Protein AF-A0A849E1U6-F1 (afdb_monomer_lite)

Sequence (96 aa):
MNKKQLKGRGIYLLPNLFTTFGIFCGFYGMVASISGNFADAAFALFIAMLMDAFDGRVARMTGTESAFGAEYDSLADIVSFGVAPALIVYNWAELQ

Secondary structure (DSSP, 8-state):
--------TTTTHHHHHHHHHHHHHHHHHHHHHHTT-HHHHHHHHHHHHHHHHHHHHHHHHHT---HHHHHHHHHHHHIIIIIHHHHHHHHHHHT-

Foldseek 3Di:
DDPPDPPDPPPLVVLVVQLVVLVVLLVVLLVCLLVVNLVSSVVSLVVSVVSLVVSVVVCVVVVSDDPVSVVSSVVSCCSSVPVSVVSSVVSVVVVD

pLDDT: mean 70.95, std 13.09, range [37.56, 85.56]

Radius of gyration: 17.12 Å; chains: 1; bounding box: 43×18×60 Å

Structure (mmCIF, N/CA/C/O backbone):
data_AF-A0A849E1U6-F1
#
_entry.id   AF-A0A849E1U6-F1
#
loop_
_atom_site.group_PDB
_atom_site.id
_atom_site.type_symbol
_atom_site.label_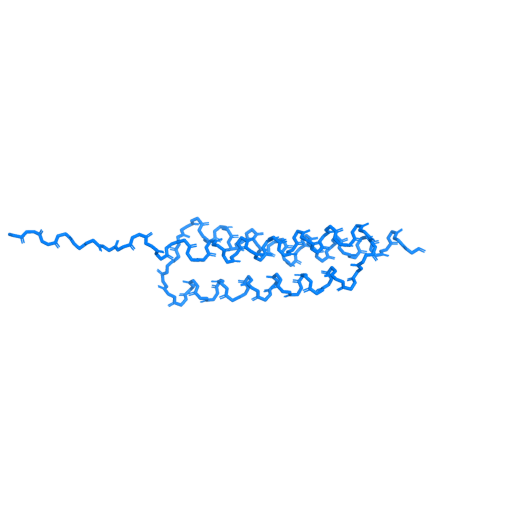atom_id
_atom_site.label_alt_id
_atom_site.label_comp_id
_atom_site.label_asym_id
_atom_site.label_entity_id
_atom_site.label_seq_id
_atom_site.pdbx_PDB_ins_code
_atom_site.Cartn_x
_atom_site.Cartn_y
_atom_site.Cartn_z
_atom_site.occupancy
_atom_site.B_iso_or_equiv
_atom_site.auth_seq_id
_atom_site.auth_comp_id
_atom_site.auth_asym_id
_atom_site.auth_atom_id
_atom_site.pdbx_PDB_model_num
ATOM 1 N N . MET A 1 1 ? -29.304 -2.501 41.800 1.00 39.59 1 MET A N 1
ATOM 2 C CA . MET A 1 1 ? -28.576 -3.626 41.169 1.00 39.59 1 MET A CA 1
ATOM 3 C C . MET A 1 1 ? -28.064 -3.159 39.805 1.00 39.59 1 MET A C 1
ATOM 5 O O . MET A 1 1 ? -28.869 -2.900 38.923 1.00 39.59 1 MET A O 1
ATOM 9 N N . ASN A 1 2 ? -26.757 -2.902 39.682 1.00 37.56 2 ASN A N 1
ATOM 10 C CA . ASN A 1 2 ? -26.140 -2.117 38.603 1.00 37.56 2 ASN A CA 1
ATOM 11 C C . ASN A 1 2 ? -25.564 -3.049 37.517 1.00 37.56 2 ASN A C 1
ATOM 13 O O . ASN A 1 2 ? -24.488 -3.614 37.699 1.00 37.56 2 ASN A O 1
ATOM 17 N N . LYS A 1 3 ? -26.283 -3.251 36.405 1.00 39.56 3 LYS A N 1
ATOM 18 C CA . LYS A 1 3 ? -25.774 -4.009 35.249 1.00 39.56 3 LYS A CA 1
ATOM 19 C C . LYS A 1 3 ? -24.970 -3.066 34.349 1.00 39.56 3 LYS A C 1
ATOM 21 O O . LYS A 1 3 ? -25.467 -2.609 33.323 1.00 39.56 3 LYS A O 1
ATOM 26 N N . LYS A 1 4 ? -23.727 -2.763 34.743 1.00 42.41 4 LYS A N 1
ATOM 27 C CA . LYS A 1 4 ? -22.737 -2.153 33.842 1.00 42.41 4 LYS A CA 1
ATOM 28 C C . LYS A 1 4 ? -22.507 -3.122 32.687 1.00 42.41 4 LYS A C 1
ATOM 30 O O . LYS A 1 4 ? -21.911 -4.180 32.861 1.00 42.41 4 LYS A O 1
ATOM 35 N N . GLN A 1 5 ? -23.051 -2.772 31.529 1.00 46.56 5 GLN A N 1
ATOM 36 C CA . GLN A 1 5 ? -22.882 -3.528 30.303 1.00 46.56 5 GLN A CA 1
ATOM 37 C C . GLN A 1 5 ? -21.401 -3.540 29.924 1.00 46.56 5 GLN A C 1
ATOM 39 O O . GLN A 1 5 ? -20.818 -2.513 29.581 1.00 46.56 5 GLN A O 1
ATOM 44 N N . LEU A 1 6 ? -20.794 -4.720 30.012 1.00 53.34 6 LEU A N 1
ATOM 45 C CA . LEU A 1 6 ? -19.492 -5.035 29.440 1.00 53.34 6 LEU A CA 1
ATOM 46 C C . LEU A 1 6 ? -19.641 -5.030 27.913 1.00 53.34 6 LEU A C 1
ATOM 48 O O . LEU A 1 6 ? -19.805 -6.074 27.287 1.00 53.34 6 LEU A O 1
ATOM 52 N N . LYS A 1 7 ? -19.657 -3.841 27.305 1.00 46.00 7 LYS A N 1
ATOM 53 C CA . LYS A 1 7 ? -19.612 -3.700 25.848 1.00 46.00 7 LYS A CA 1
ATOM 54 C C . LYS A 1 7 ? -18.178 -4.026 25.422 1.00 46.00 7 LYS A C 1
ATOM 56 O O . LYS A 1 7 ? -17.250 -3.276 25.720 1.00 46.00 7 LYS A O 1
ATOM 61 N N . GLY A 1 8 ? -17.993 -5.213 24.847 1.00 45.03 8 GLY A N 1
ATOM 62 C CA . GLY A 1 8 ? -16.690 -5.771 24.501 1.00 45.03 8 GLY A CA 1
ATOM 63 C C . GLY A 1 8 ? -15.856 -4.811 23.655 1.00 45.03 8 GLY A C 1
ATOM 64 O O . GLY A 1 8 ? -16.254 -4.417 22.564 1.00 45.03 8 GLY A O 1
ATOM 65 N N . ARG A 1 9 ? -14.659 -4.482 24.147 1.00 47.59 9 ARG A N 1
ATOM 66 C CA . ARG A 1 9 ? -13.608 -3.706 23.463 1.00 47.59 9 ARG A CA 1
ATOM 67 C C . ARG A 1 9 ? -12.967 -4.461 22.276 1.00 47.59 9 ARG A C 1
ATOM 69 O O . ARG A 1 9 ? -11.839 -4.166 21.912 1.00 47.59 9 ARG A O 1
ATOM 76 N N . GLY A 1 10 ? -13.650 -5.453 21.700 1.00 46.34 10 GLY A N 1
ATOM 77 C CA . GLY A 1 10 ? -13.099 -6.358 20.682 1.00 46.34 10 GLY A CA 1
ATOM 78 C C . GLY A 1 10 ? -13.285 -5.903 19.233 1.00 46.34 10 GLY A C 1
ATOM 79 O O . GLY A 1 10 ? -12.601 -6.408 18.356 1.00 46.34 10 GLY A O 1
ATOM 80 N N . ILE A 1 11 ? -14.176 -4.943 18.964 1.00 51.16 11 ILE A N 1
ATOM 81 C CA . ILE A 1 11 ? -14.537 -4.561 17.584 1.00 51.16 11 ILE A CA 1
ATOM 82 C C . ILE A 1 11 ? -13.609 -3.461 17.023 1.00 51.16 11 ILE A C 1
ATOM 84 O O . ILE A 1 11 ? -13.517 -3.277 15.819 1.00 51.16 11 ILE A O 1
ATOM 88 N N . TYR A 1 12 ? -12.833 -2.785 17.877 1.00 51.25 12 TYR A N 1
ATOM 89 C CA . TYR A 1 12 ? -11.895 -1.726 17.467 1.00 51.25 12 TYR A CA 1
ATOM 90 C C . TYR A 1 12 ? -10.574 -2.237 16.868 1.00 51.25 12 TYR A C 1
ATOM 92 O O . TYR A 1 12 ? -9.834 -1.461 16.274 1.00 51.25 12 TYR A O 1
ATOM 100 N N . LEU A 1 13 ? -10.261 -3.525 17.030 1.00 54.22 13 LEU A N 1
ATOM 101 C CA . LEU A 1 13 ? -9.059 -4.144 16.460 1.00 54.22 13 LEU A CA 1
ATOM 102 C C . LEU A 1 13 ? -9.259 -4.592 15.012 1.00 54.22 13 LEU A C 1
ATOM 104 O O . LEU A 1 13 ? -8.276 -4.713 14.290 1.00 54.22 13 LEU A O 1
ATOM 108 N N . LEU A 1 14 ? -10.510 -4.829 14.599 1.00 56.56 14 LEU A N 1
ATOM 109 C CA . LEU A 1 14 ? -10.811 -5.368 13.277 1.00 56.56 14 LEU A CA 1
ATOM 110 C C . LEU A 1 14 ? -10.398 -4.413 12.153 1.00 56.56 14 LEU A C 1
ATOM 112 O O . LEU A 1 14 ? -9.612 -4.862 11.334 1.00 56.56 14 LEU A O 1
ATOM 116 N N . PRO A 1 15 ? -10.813 -3.128 12.132 1.00 55.72 15 PRO A N 1
ATOM 117 C CA . PRO A 1 15 ? -10.434 -2.212 11.050 1.00 55.72 15 PRO A CA 1
ATOM 118 C C . PRO A 1 15 ? -8.920 -2.002 10.989 1.00 55.72 15 PRO A C 1
ATOM 120 O O . PRO A 1 15 ? -8.303 -2.067 9.935 1.00 55.72 15 PRO A O 1
ATOM 123 N N . ASN A 1 16 ? -8.293 -1.857 12.159 1.00 61.97 16 ASN A N 1
ATOM 124 C CA . ASN A 1 16 ? -6.866 -1.586 12.258 1.00 61.97 16 ASN A CA 1
ATOM 125 C C . ASN A 1 16 ? -6.015 -2.727 11.684 1.00 61.97 16 ASN A C 1
ATOM 127 O O . ASN A 1 16 ? -4.992 -2.467 11.066 1.00 61.97 16 ASN A O 1
ATOM 131 N N . LEU A 1 17 ? -6.423 -3.989 11.858 1.00 68.12 17 LEU A N 1
ATOM 132 C CA . LEU A 1 17 ? -5.677 -5.147 11.343 1.00 68.12 17 LEU A CA 1
ATOM 133 C C . LEU A 1 17 ? -5.624 -5.184 9.810 1.00 68.12 17 LEU A C 1
ATOM 135 O O . LEU A 1 17 ? -4.704 -5.723 9.203 1.00 68.12 17 LEU A O 1
ATOM 139 N N . PHE A 1 18 ? -6.656 -4.623 9.217 1.00 69.38 18 PHE A N 1
ATOM 140 C CA . PHE A 1 18 ? -7.129 -4.865 7.873 1.00 69.38 18 PHE A CA 1
ATOM 141 C C . PHE A 1 18 ? -6.568 -3.745 6.978 1.00 69.38 18 PHE A C 1
ATOM 143 O O . PHE A 1 18 ? -5.809 -4.029 6.047 1.00 69.38 18 PHE A O 1
ATOM 150 N N . THR A 1 19 ? -6.652 -2.495 7.455 1.00 69.88 19 THR A N 1
ATOM 151 C CA . THR A 1 19 ? -5.839 -1.369 6.970 1.00 69.88 19 THR A CA 1
ATOM 152 C C . THR A 1 19 ? -4.333 -1.627 7.133 1.00 69.88 19 THR A C 1
ATOM 154 O O . THR A 1 19 ? -3.558 -1.367 6.216 1.00 69.88 19 THR A O 1
ATOM 157 N N . THR A 1 20 ? -3.882 -2.207 8.258 1.00 71.94 20 THR A N 1
ATOM 158 C CA . THR A 1 20 ? -2.453 -2.563 8.427 1.00 71.94 20 THR A CA 1
ATOM 159 C C . THR A 1 20 ? -2.004 -3.567 7.363 1.00 71.94 20 THR A C 1
ATOM 161 O O . THR A 1 20 ? -0.896 -3.460 6.838 1.00 71.94 20 THR A O 1
ATOM 164 N N . PHE A 1 21 ? -2.857 -4.535 7.017 1.00 79.44 21 PHE A N 1
ATOM 165 C CA . PHE A 1 21 ? -2.562 -5.504 5.966 1.00 79.44 21 PHE A CA 1
ATOM 166 C C . PHE A 1 21 ? -2.542 -4.846 4.578 1.00 79.44 21 PHE A C 1
ATOM 168 O O . PHE A 1 21 ? -1.638 -5.130 3.794 1.00 79.44 21 PHE A O 1
ATOM 175 N N . GLY A 1 22 ? -3.455 -3.907 4.304 1.00 75.25 22 GLY A N 1
ATOM 176 C CA . GLY A 1 22 ? -3.441 -3.087 3.086 1.00 75.25 22 GLY A CA 1
ATOM 177 C C . GLY A 1 22 ? -2.136 -2.298 2.928 1.00 75.25 22 GLY A C 1
ATOM 178 O O . GLY A 1 22 ? -1.462 -2.407 1.903 1.00 75.25 22 GLY A O 1
ATOM 179 N N . ILE A 1 23 ? -1.698 -1.605 3.982 1.00 74.38 23 ILE A N 1
ATOM 180 C CA . ILE A 1 23 ? -0.413 -0.886 4.001 1.00 74.38 23 ILE A CA 1
ATOM 181 C C . ILE A 1 23 ? 0.764 -1.852 3.802 1.00 74.38 23 ILE A C 1
ATOM 183 O O . ILE A 1 23 ? 1.704 -1.537 3.070 1.00 74.38 23 ILE A O 1
ATOM 187 N N . PHE A 1 24 ? 0.722 -3.044 4.406 1.00 84.12 24 PHE A N 1
ATOM 188 C CA . PHE A 1 24 ? 1.765 -4.057 4.232 1.00 84.12 24 PHE A CA 1
ATOM 189 C C . PHE A 1 24 ? 1.844 -4.563 2.784 1.00 84.12 24 PHE A C 1
ATOM 191 O O . PHE A 1 24 ? 2.941 -4.703 2.240 1.00 84.12 24 PHE A O 1
ATOM 198 N N . CYS A 1 25 ? 0.700 -4.769 2.126 1.00 80.38 25 CYS A N 1
ATOM 199 C CA . CYS A 1 25 ? 0.635 -5.085 0.699 1.00 80.38 25 CYS A CA 1
ATOM 200 C C . CYS A 1 25 ? 1.195 -3.946 -0.166 1.00 80.38 25 CYS A C 1
ATOM 202 O O . CYS A 1 25 ? 1.981 -4.208 -1.077 1.00 80.38 25 CYS A O 1
ATOM 204 N N . GLY A 1 26 ? 0.869 -2.688 0.146 1.00 80.38 26 GLY A N 1
ATOM 205 C CA . GLY A 1 26 ? 1.423 -1.523 -0.551 1.00 80.38 26 GLY A CA 1
ATOM 206 C C . GLY A 1 26 ? 2.943 -1.420 -0.393 1.00 80.38 26 GLY A C 1
ATOM 207 O O . GLY A 1 26 ? 3.663 -1.191 -1.366 1.00 80.38 26 GLY A O 1
ATOM 208 N N . PHE A 1 27 ? 3.452 -1.677 0.814 1.00 83.62 27 PHE A N 1
ATOM 209 C CA . PHE A 1 27 ? 4.887 -1.728 1.091 1.00 83.62 27 PHE A CA 1
ATOM 210 C C . PHE A 1 27 ? 5.588 -2.861 0.339 1.00 83.62 27 PHE A C 1
ATOM 212 O O . PHE A 1 27 ? 6.636 -2.642 -0.269 1.00 83.62 27 PHE A O 1
ATOM 219 N N . TYR A 1 28 ? 4.991 -4.053 0.313 1.00 85.56 28 TYR A N 1
ATOM 220 C CA . TYR A 1 28 ? 5.501 -5.163 -0.487 1.00 85.56 28 TYR A CA 1
ATOM 221 C C . TYR A 1 28 ? 5.558 -4.804 -1.977 1.00 85.56 28 TYR A C 1
ATOM 223 O O . TYR A 1 28 ? 6.570 -5.063 -2.624 1.00 85.56 28 TYR A O 1
ATOM 231 N N . GLY A 1 29 ? 4.525 -4.140 -2.505 1.00 82.62 29 GLY A N 1
ATOM 232 C CA . GLY A 1 29 ? 4.513 -3.667 -3.888 1.00 82.62 29 GLY A CA 1
ATOM 233 C C . GLY A 1 29 ? 5.642 -2.676 -4.188 1.00 82.62 29 GLY A C 1
ATOM 234 O O . GLY A 1 29 ? 6.314 -2.795 -5.212 1.00 82.62 29 GLY A O 1
ATOM 235 N N . MET A 1 30 ? 5.930 -1.758 -3.261 1.00 82.00 30 MET A N 1
ATOM 236 C CA . MET A 1 30 ? 7.077 -0.851 -3.376 1.00 82.00 30 MET A CA 1
ATOM 237 C C . MET A 1 30 ? 8.408 -1.617 -3.439 1.00 82.00 30 MET A C 1
ATOM 239 O O . MET A 1 30 ? 9.207 -1.369 -4.344 1.00 82.00 30 MET A O 1
ATOM 243 N N . VAL A 1 31 ? 8.621 -2.592 -2.548 1.00 84.94 31 VAL A N 1
ATOM 244 C CA . VAL A 1 31 ? 9.833 -3.439 -2.530 1.00 8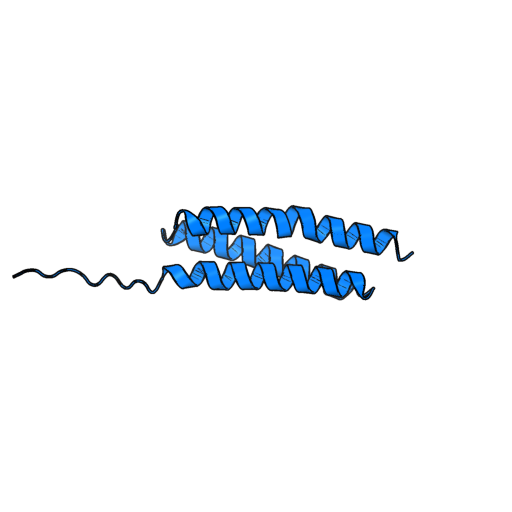4.94 31 VAL A CA 1
ATOM 245 C C . VAL A 1 31 ? 9.961 -4.289 -3.803 1.00 84.94 31 VAL A C 1
ATOM 247 O O . VAL A 1 31 ? 11.055 -4.412 -4.361 1.00 84.94 31 VAL A O 1
ATOM 250 N N . ALA A 1 32 ? 8.853 -4.841 -4.302 1.00 83.88 32 ALA A N 1
ATOM 251 C CA . ALA A 1 32 ? 8.820 -5.590 -5.557 1.00 83.88 32 ALA A CA 1
ATOM 252 C C . ALA A 1 32 ? 9.183 -4.702 -6.761 1.00 83.88 32 ALA A C 1
ATOM 254 O O . ALA A 1 32 ? 9.934 -5.142 -7.633 1.00 83.88 32 ALA A O 1
ATOM 255 N N . SER A 1 33 ? 8.740 -3.436 -6.768 1.00 82.25 33 SER A N 1
ATOM 256 C CA . SER A 1 33 ? 9.087 -2.478 -7.829 1.00 82.25 33 SER A CA 1
ATOM 257 C C . SER A 1 33 ? 10.582 -2.148 -7.854 1.00 82.25 33 SER A C 1
ATOM 259 O O . SER A 1 33 ? 11.174 -2.106 -8.927 1.00 82.25 33 SER A O 1
ATOM 261 N N . ILE A 1 34 ? 11.216 -2.024 -6.680 1.00 82.19 34 ILE A N 1
ATOM 262 C CA . ILE A 1 34 ? 12.670 -1.812 -6.554 1.00 82.19 34 ILE A CA 1
ATOM 263 C C . ILE A 1 34 ? 13.444 -3.030 -7.077 1.00 82.19 34 ILE A C 1
ATOM 265 O O . ILE A 1 34 ? 14.534 -2.899 -7.625 1.00 82.19 34 ILE A O 1
ATOM 269 N N . SER A 1 35 ? 12.867 -4.227 -6.951 1.00 82.25 35 SER A N 1
ATOM 270 C CA . SER A 1 35 ? 13.456 -5.468 -7.468 1.00 82.25 35 SER A CA 1
ATOM 271 C C . SER A 1 35 ? 13.270 -5.638 -8.987 1.00 82.25 35 SER A C 1
ATOM 273 O O . SER A 1 35 ? 13.650 -6.673 -9.532 1.00 82.25 35 SER A O 1
ATOM 275 N N . GLY A 1 36 ? 12.657 -4.662 -9.670 1.00 78.62 36 GLY A N 1
ATOM 276 C CA . GLY A 1 36 ? 12.343 -4.707 -11.102 1.00 78.62 36 GLY A CA 1
ATOM 277 C C . GLY A 1 36 ? 11.125 -5.567 -11.457 1.00 78.62 36 GLY A C 1
ATOM 278 O O . GLY A 1 36 ? 10.813 -5.738 -12.635 1.00 78.62 36 GLY A O 1
ATOM 279 N N . ASN A 1 37 ? 10.410 -6.106 -10.463 1.00 83.94 37 ASN A N 1
ATOM 280 C CA . ASN A 1 37 ? 9.216 -6.916 -10.681 1.00 83.94 37 ASN A CA 1
ATOM 281 C C . ASN A 1 37 ? 7.951 -6.050 -10.599 1.00 83.94 37 ASN A C 1
ATOM 283 O O . ASN A 1 37 ? 7.224 -6.021 -9.604 1.00 83.94 37 ASN A O 1
ATOM 287 N N . PHE A 1 38 ? 7.704 -5.315 -11.682 1.00 81.00 38 PHE A N 1
ATOM 288 C CA . PHE A 1 38 ? 6.589 -4.372 -11.779 1.00 81.00 38 PHE A CA 1
ATOM 289 C C . PHE A 1 38 ? 5.210 -5.044 -11.834 1.00 81.00 38 PHE A C 1
ATOM 291 O O . PHE A 1 38 ? 4.224 -4.437 -11.422 1.00 81.00 38 PHE A O 1
ATOM 298 N N . ALA A 1 39 ? 5.127 -6.290 -12.314 1.00 82.88 39 ALA A N 1
ATOM 299 C CA . ALA A 1 39 ? 3.870 -7.036 -12.377 1.00 82.88 39 ALA A CA 1
ATOM 300 C C . ALA A 1 39 ? 3.364 -7.384 -10.969 1.00 82.88 39 ALA A C 1
ATOM 302 O O . ALA A 1 39 ? 2.213 -7.088 -10.636 1.00 82.88 39 ALA A O 1
ATOM 303 N N . ASP A 1 40 ? 4.245 -7.922 -10.122 1.00 82.75 40 ASP A N 1
ATOM 304 C CA . ASP A 1 40 ? 3.913 -8.231 -8.729 1.00 82.75 40 ASP A CA 1
ATOM 305 C C . ASP A 1 40 ? 3.675 -6.950 -7.918 1.00 82.75 40 ASP A C 1
ATOM 307 O O . ASP A 1 40 ? 2.769 -6.904 -7.084 1.00 82.75 40 ASP A O 1
ATOM 311 N N . ALA A 1 41 ? 4.418 -5.876 -8.216 1.00 83.81 41 ALA A N 1
ATOM 312 C CA . ALA A 1 41 ? 4.207 -4.566 -7.608 1.00 83.81 41 ALA A CA 1
ATOM 313 C C . ALA A 1 41 ? 2.808 -3.999 -7.890 1.00 83.81 41 ALA A C 1
ATOM 315 O O . ALA A 1 41 ? 2.121 -3.556 -6.967 1.00 83.81 41 ALA A O 1
ATOM 316 N N . ALA A 1 42 ? 2.361 -4.048 -9.148 1.00 83.12 42 ALA A N 1
ATOM 317 C CA . ALA A 1 42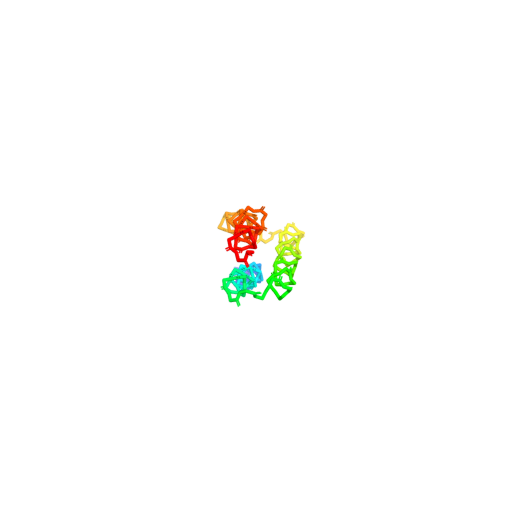 ? 1.036 -3.580 -9.543 1.00 83.12 42 ALA A CA 1
ATOM 318 C C . ALA A 1 42 ? -0.083 -4.429 -8.918 1.00 83.12 42 ALA A C 1
ATOM 320 O O . ALA A 1 42 ? -1.097 -3.885 -8.477 1.00 83.12 42 ALA A O 1
ATOM 321 N N . PHE A 1 43 ? 0.103 -5.750 -8.833 1.00 85.56 43 PHE A N 1
ATOM 322 C CA . PHE A 1 43 ? -0.881 -6.647 -8.225 1.00 85.56 43 PHE A CA 1
ATOM 323 C C . PHE A 1 43 ? -1.002 -6.422 -6.711 1.00 85.56 43 PHE A C 1
ATOM 325 O O . PHE A 1 43 ? -2.109 -6.333 -6.178 1.00 85.56 43 PHE A O 1
ATOM 332 N N . ALA A 1 44 ? 0.128 -6.254 -6.021 1.00 83.50 44 ALA A N 1
ATOM 333 C CA . ALA A 1 44 ? 0.163 -5.937 -4.596 1.00 83.50 44 ALA A CA 1
ATOM 334 C C . ALA A 1 44 ? -0.458 -4.564 -4.289 1.00 83.50 44 ALA A C 1
ATOM 336 O O . ALA A 1 44 ? -1.226 -4.441 -3.334 1.00 83.50 44 ALA A O 1
ATOM 337 N N . LEU A 1 45 ? -0.193 -3.560 -5.134 1.00 83.81 45 LEU A N 1
ATOM 338 C CA . LEU A 1 45 ? -0.821 -2.241 -5.049 1.00 83.81 45 LEU A CA 1
ATOM 339 C C . LEU A 1 45 ? -2.342 -2.328 -5.224 1.00 83.81 45 LEU A C 1
ATOM 341 O O . LEU A 1 45 ? -3.098 -1.713 -4.475 1.00 83.81 45 LEU A O 1
ATOM 345 N N . PHE A 1 46 ? -2.800 -3.107 -6.202 1.00 83.62 46 PHE A N 1
ATOM 346 C CA . PHE A 1 46 ? -4.224 -3.291 -6.457 1.00 83.62 46 PHE A CA 1
ATOM 347 C C . PHE A 1 46 ? -4.941 -3.933 -5.263 1.00 83.62 46 PHE A C 1
ATOM 349 O O . PHE A 1 46 ? -6.011 -3.472 -4.868 1.00 83.62 46 PHE A O 1
ATOM 356 N N . ILE A 1 47 ? -4.333 -4.953 -4.648 1.00 82.94 47 ILE A N 1
ATOM 357 C CA . ILE A 1 47 ? -4.864 -5.592 -3.435 1.00 82.94 47 ILE A CA 1
ATOM 358 C C . ILE A 1 47 ? -4.883 -4.611 -2.258 1.00 82.94 47 ILE A C 1
ATOM 360 O O . ILE A 1 47 ? -5.885 -4.553 -1.547 1.00 82.94 47 ILE A O 1
ATOM 364 N N . ALA A 1 48 ? -3.818 -3.824 -2.075 1.00 81.06 48 ALA A N 1
ATOM 365 C CA . ALA A 1 48 ? -3.741 -2.808 -1.028 1.00 81.06 48 ALA A CA 1
ATOM 366 C C . ALA A 1 48 ? -4.887 -1.792 -1.144 1.00 81.06 48 ALA A C 1
ATOM 368 O O . ALA A 1 48 ? -5.631 -1.609 -0.185 1.00 81.06 48 ALA A O 1
ATOM 369 N N . MET A 1 49 ? -5.098 -1.231 -2.341 1.00 78.38 49 MET A N 1
ATOM 370 C CA . MET A 1 49 ? -6.201 -0.301 -2.617 1.00 78.38 49 MET A CA 1
ATOM 371 C C . MET A 1 49 ? -7.578 -0.938 -2.400 1.00 78.38 49 MET A C 1
ATOM 373 O O . MET A 1 49 ? -8.495 -0.287 -1.900 1.00 78.38 49 MET A O 1
ATOM 377 N N . LEU A 1 50 ? -7.747 -2.207 -2.785 1.00 81.06 50 LEU A N 1
ATOM 378 C CA . LEU A 1 50 ? -9.016 -2.909 -2.611 1.00 81.06 50 LEU A CA 1
ATOM 379 C C . LEU A 1 50 ? -9.339 -3.117 -1.127 1.00 81.06 50 LEU A C 1
ATOM 381 O O . LEU A 1 50 ? -10.489 -2.934 -0.736 1.00 81.06 50 LEU A O 1
ATOM 385 N N . MET A 1 51 ? -8.344 -3.495 -0.320 1.00 76.44 51 MET A N 1
ATOM 386 C CA . MET A 1 51 ? -8.513 -3.705 1.120 1.00 76.44 51 MET A CA 1
ATOM 387 C C . MET A 1 51 ? -8.789 -2.401 1.859 1.00 76.44 51 MET A C 1
ATOM 389 O O . MET A 1 51 ? -9.737 -2.355 2.635 1.00 76.44 51 MET A O 1
ATOM 393 N N . ASP A 1 52 ? -8.057 -1.335 1.541 1.00 73.81 52 ASP A N 1
ATOM 394 C CA . ASP A 1 52 ? -8.259 -0.004 2.125 1.00 73.81 52 ASP A CA 1
ATOM 395 C C . ASP A 1 52 ? -9.695 0.496 1.888 1.00 73.81 52 ASP A C 1
ATOM 397 O O . ASP A 1 52 ? -10.436 0.847 2.809 1.00 73.81 52 ASP A O 1
ATOM 401 N N . ALA A 1 53 ? -10.167 0.360 0.643 1.00 69.81 53 ALA A N 1
ATOM 402 C CA . ALA A 1 53 ? -11.534 0.703 0.272 1.00 69.81 53 ALA A CA 1
ATOM 403 C C . ALA A 1 53 ? -12.591 -0.192 0.944 1.00 69.81 53 ALA A C 1
ATOM 405 O O . ALA A 1 53 ? -13.733 0.240 1.148 1.00 69.81 53 ALA A O 1
ATOM 406 N N . PHE A 1 54 ? -12.253 -1.447 1.250 1.00 72.25 54 PHE A N 1
ATOM 407 C CA . PHE A 1 54 ? -13.162 -2.369 1.922 1.00 72.25 54 PHE A CA 1
ATOM 408 C C . PHE A 1 54 ? -13.259 -2.048 3.414 1.00 72.25 54 PHE A C 1
ATOM 410 O O . PHE A 1 54 ? -14.369 -1.915 3.931 1.00 72.25 54 PHE A O 1
ATOM 417 N N . ASP A 1 55 ? -12.133 -1.838 4.090 1.00 66.50 55 ASP A N 1
ATOM 418 C CA . ASP A 1 55 ? -12.085 -1.586 5.529 1.00 66.50 55 ASP A CA 1
ATOM 419 C C . ASP A 1 55 ? -12.599 -0.205 5.907 1.00 66.50 55 ASP A C 1
ATOM 421 O O . ASP A 1 55 ? -13.386 -0.096 6.854 1.00 66.50 55 ASP A O 1
ATOM 425 N N . GLY A 1 56 ? -12.305 0.818 5.102 1.00 63.31 56 GLY A N 1
ATOM 426 C CA . GLY A 1 56 ? -12.875 2.155 5.273 1.00 63.31 56 GLY A CA 1
ATOM 427 C C . GLY A 1 56 ? -14.397 2.195 5.056 1.00 63.31 56 GLY A C 1
ATOM 428 O O . GLY A 1 56 ? -15.097 3.050 5.609 1.00 63.31 56 GLY A O 1
ATOM 429 N N . ARG A 1 57 ? -14.974 1.262 4.278 1.00 65.06 57 ARG A N 1
ATOM 430 C CA . ARG A 1 57 ? -16.441 1.131 4.114 1.00 65.06 57 ARG A CA 1
ATOM 431 C C . ARG A 1 57 ? -17.071 0.264 5.196 1.00 65.06 57 ARG A C 1
ATOM 433 O O . ARG A 1 57 ? -18.147 0.609 5.688 1.00 65.06 57 ARG A O 1
ATOM 440 N N . VAL A 1 58 ? -16.417 -0.830 5.580 1.00 63.66 58 VAL A N 1
ATOM 441 C CA . VAL A 1 58 ? -16.877 -1.707 6.663 1.00 63.66 58 VAL A CA 1
ATOM 442 C C . VAL A 1 58 ? -16.880 -0.942 7.988 1.00 63.66 58 VAL A C 1
ATOM 444 O O . VAL A 1 58 ? -17.898 -0.971 8.675 1.00 63.66 58 VAL A O 1
ATOM 447 N N . ALA A 1 59 ? -15.831 -0.168 8.293 1.00 60.88 59 ALA A N 1
ATOM 448 C CA . ALA A 1 59 ? -15.737 0.659 9.498 1.00 60.88 59 ALA A CA 1
ATOM 449 C C . ALA A 1 59 ? -16.845 1.727 9.588 1.00 60.88 59 ALA A C 1
ATOM 451 O O . ALA A 1 59 ? -17.471 1.866 10.648 1.00 60.88 59 ALA A O 1
ATOM 452 N N . ARG A 1 60 ? -17.152 2.393 8.463 1.00 60.44 60 ARG A N 1
ATOM 453 C CA . ARG A 1 60 ? -18.271 3.346 8.331 1.00 60.44 60 ARG A CA 1
ATOM 454 C C . ARG A 1 60 ? -19.625 2.702 8.588 1.00 60.44 60 ARG A C 1
ATOM 456 O O . ARG A 1 60 ? -20.473 3.279 9.266 1.00 60.44 60 ARG A O 1
ATOM 463 N N . MET A 1 61 ? -19.843 1.498 8.062 1.00 53.97 61 MET A N 1
ATOM 464 C CA . MET A 1 61 ? -21.123 0.795 8.194 1.00 53.97 61 MET A CA 1
ATOM 465 C C . MET A 1 61 ? -21.340 0.190 9.587 1.00 53.97 61 MET A C 1
ATOM 467 O O . MET A 1 61 ? -22.487 0.094 10.027 1.00 53.97 61 MET A O 1
ATOM 471 N N . THR A 1 62 ? -20.280 -0.194 10.307 1.00 57.03 62 THR A N 1
ATOM 472 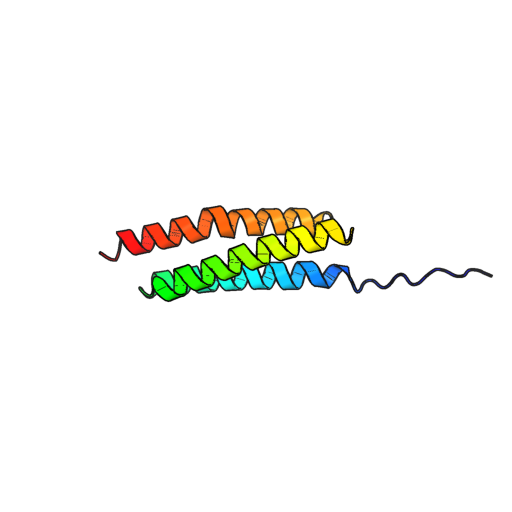C CA . THR A 1 62 ? -20.391 -0.760 11.665 1.00 57.03 62 THR A CA 1
ATOM 473 C C . THR A 1 62 ? -20.382 0.283 12.785 1.00 57.03 62 THR A C 1
ATOM 475 O O . THR A 1 62 ? -20.564 -0.086 13.948 1.00 57.03 62 THR A O 1
ATOM 478 N N . GLY A 1 63 ? -20.211 1.578 12.480 1.00 54.72 63 GLY A N 1
ATOM 479 C CA . GLY A 1 63 ? -20.195 2.653 13.484 1.00 54.72 63 GLY A CA 1
ATOM 480 C C . GLY A 1 63 ? -19.066 2.501 14.511 1.00 54.72 63 GLY A C 1
ATOM 481 O O . GLY A 1 63 ? -19.163 2.985 15.640 1.00 54.72 63 GLY A O 1
ATOM 482 N N . THR A 1 64 ? -18.010 1.777 14.137 1.00 57.03 64 THR A N 1
ATOM 483 C CA . THR A 1 64 ? -16.829 1.470 14.959 1.00 57.03 64 THR A CA 1
ATOM 484 C C . THR A 1 64 ? -15.668 2.391 14.611 1.00 57.03 64 THR A C 1
ATOM 486 O O . THR A 1 64 ? -14.507 1.992 14.631 1.00 57.03 64 THR A O 1
ATOM 489 N N . GLU A 1 65 ? -15.996 3.638 14.288 1.00 57.00 65 GLU A N 1
ATOM 490 C CA . GLU A 1 65 ? -15.038 4.662 13.905 1.00 57.00 65 GLU A CA 1
ATOM 491 C C . GLU A 1 65 ? -14.439 5.279 15.167 1.00 57.00 65 GLU A C 1
ATOM 493 O O . GLU A 1 65 ? -15.113 5.910 15.982 1.00 57.00 65 GLU A O 1
ATOM 498 N N . SER A 1 66 ? -13.154 5.023 15.376 1.00 63.69 66 SER A N 1
ATOM 499 C CA . SER A 1 66 ? -12.347 5.729 16.365 1.00 63.69 66 SER A CA 1
ATOM 500 C C . SER A 1 66 ? -11.692 6.923 15.677 1.00 63.69 66 SER A C 1
ATOM 502 O O . SER A 1 66 ? -11.279 6.790 14.528 1.00 63.69 66 SER A O 1
ATOM 504 N N . ALA A 1 67 ? -11.506 8.045 16.380 1.00 66.00 67 ALA A N 1
ATOM 505 C CA . ALA A 1 67 ? -10.730 9.179 15.862 1.00 66.00 67 ALA A CA 1
ATOM 506 C C . ALA A 1 67 ? -9.332 8.743 15.379 1.00 66.00 67 ALA A C 1
ATOM 508 O O . ALA A 1 67 ? -8.847 9.228 14.371 1.00 66.00 67 ALA A O 1
ATOM 509 N N . PHE A 1 68 ? -8.726 7.753 16.043 1.00 68.06 68 PHE A N 1
ATOM 510 C CA . PHE A 1 68 ? -7.465 7.158 15.597 1.00 68.06 68 PHE A CA 1
ATOM 511 C C . PHE A 1 68 ? -7.604 6.374 14.282 1.00 68.06 68 PHE A C 1
ATOM 513 O O . PHE A 1 68 ? -6.722 6.437 13.439 1.00 68.06 68 PHE A O 1
ATOM 520 N N . GLY A 1 69 ? -8.703 5.634 14.106 1.00 69.25 69 GLY A N 1
ATOM 521 C CA . GLY A 1 69 ? -8.944 4.846 12.894 1.00 69.25 69 GLY A CA 1
ATOM 522 C C . GLY A 1 69 ? -9.220 5.722 11.673 1.00 69.25 69 GLY A C 1
ATOM 523 O O . GLY A 1 69 ? -8.766 5.386 10.592 1.00 69.25 69 GLY A O 1
ATOM 524 N N . ALA A 1 70 ? -9.883 6.867 11.858 1.00 71.31 70 ALA A N 1
ATOM 525 C CA . ALA A 1 70 ? -10.114 7.839 10.788 1.00 71.31 70 ALA A CA 1
ATOM 526 C C . ALA A 1 70 ? -8.807 8.489 10.288 1.00 71.31 70 ALA A C 1
ATOM 528 O O . ALA A 1 70 ? -8.600 8.635 9.085 1.00 71.31 70 ALA A O 1
ATOM 529 N N . GLU A 1 71 ? -7.895 8.832 11.203 1.00 76.94 71 GLU A N 1
ATOM 530 C CA . GLU A 1 71 ? -6.554 9.311 10.836 1.00 76.94 71 GLU A CA 1
ATOM 531 C C . GLU A 1 71 ? -5.727 8.202 10.162 1.00 76.94 71 GLU A C 1
ATOM 533 O O . GLU A 1 71 ? -4.976 8.464 9.227 1.00 76.94 71 GLU A O 1
ATOM 538 N N . TYR A 1 72 ? -5.881 6.950 10.604 1.00 74.12 72 TYR A N 1
ATOM 539 C CA . TYR A 1 72 ? -5.175 5.803 10.029 1.00 74.12 72 TYR A CA 1
ATOM 540 C C . TYR A 1 72 ? -5.649 5.462 8.605 1.00 74.12 72 TYR A C 1
ATOM 542 O O . TYR A 1 72 ? -4.812 5.237 7.737 1.00 74.12 72 TYR A O 1
ATOM 550 N N . ASP A 1 73 ? -6.961 5.502 8.354 1.00 74.00 73 ASP A N 1
ATOM 551 C CA . ASP A 1 73 ? -7.584 5.379 7.021 1.00 74.00 73 ASP A CA 1
ATOM 552 C C . ASP A 1 73 ? -7.054 6.471 6.078 1.00 74.00 73 ASP A C 1
ATOM 554 O O . ASP A 1 73 ? -6.595 6.197 4.976 1.00 74.00 73 ASP A O 1
ATOM 558 N N . SER A 1 74 ? -6.958 7.709 6.576 1.00 77.31 74 SER A N 1
ATOM 559 C CA . SER A 1 74 ? -6.400 8.832 5.810 1.00 77.31 74 SER A CA 1
ATOM 560 C C . SER A 1 74 ? -4.919 8.635 5.450 1.00 77.31 74 SER A C 1
ATOM 562 O O . SER A 1 74 ? -4.483 9.010 4.360 1.00 77.31 74 SER A O 1
ATOM 564 N N . LEU A 1 75 ? -4.114 8.057 6.350 1.00 78.19 75 LEU A N 1
ATOM 565 C CA . LEU A 1 75 ? -2.716 7.720 6.058 1.00 78.19 75 LEU A CA 1
ATOM 566 C C . LEU A 1 75 ? -2.610 6.603 5.018 1.00 78.19 75 LEU A C 1
ATOM 568 O O . LEU A 1 75 ? -1.732 6.659 4.153 1.00 78.19 75 LEU A O 1
ATOM 572 N N . ALA A 1 76 ? -3.486 5.605 5.102 1.00 75.00 76 ALA A N 1
ATOM 573 C CA . ALA A 1 76 ? -3.531 4.507 4.153 1.00 75.00 76 ALA A CA 1
ATOM 574 C C . ALA A 1 76 ? -3.933 4.998 2.754 1.00 75.00 76 ALA A C 1
ATOM 576 O O . ALA A 1 76 ? -3.205 4.720 1.799 1.00 75.00 76 ALA A O 1
ATOM 577 N N . ASP A 1 77 ? -4.938 5.872 2.653 1.00 77.75 77 ASP A N 1
ATOM 578 C CA . ASP A 1 77 ? -5.346 6.519 1.402 1.00 77.75 77 ASP A CA 1
ATOM 579 C C . ASP A 1 77 ? -4.175 7.270 0.737 1.00 77.75 77 ASP A C 1
ATOM 581 O O . ASP A 1 77 ? -3.941 7.150 -0.470 1.00 77.75 77 ASP A O 1
ATOM 585 N N . ILE A 1 78 ? -3.380 8.017 1.516 1.00 81.31 78 ILE A N 1
ATOM 586 C CA . ILE A 1 78 ? -2.202 8.744 1.006 1.00 81.31 78 ILE A CA 1
ATOM 587 C C . ILE A 1 78 ? -1.139 7.778 0.462 1.00 81.31 78 ILE A C 1
ATOM 589 O O . ILE A 1 78 ? -0.510 8.054 -0.567 1.00 81.31 78 ILE A O 1
ATOM 593 N N . VAL A 1 79 ? -0.917 6.646 1.132 1.00 79.00 79 VAL A N 1
ATOM 594 C CA . VAL A 1 79 ? 0.058 5.638 0.692 1.00 79.00 79 VAL A CA 1
ATOM 595 C C . VAL A 1 79 ? -0.436 4.921 -0.564 1.00 79.00 79 VAL A C 1
ATOM 597 O O . VAL A 1 79 ? 0.326 4.796 -1.526 1.00 79.00 79 VAL A O 1
ATOM 600 N N . SER A 1 80 ? -1.700 4.502 -0.569 1.00 74.25 80 SER A N 1
ATOM 601 C CA . SER A 1 80 ? -2.335 3.714 -1.625 1.00 74.25 80 SER A CA 1
ATOM 602 C C . SER A 1 80 ? -2.541 4.512 -2.918 1.00 74.25 80 SER A C 1
ATOM 604 O O . SER A 1 80 ? -2.243 4.002 -3.998 1.00 74.25 80 SER A O 1
ATOM 606 N N . PHE A 1 81 ? -2.992 5.770 -2.833 1.00 77.56 81 PHE A N 1
ATOM 607 C CA . PHE A 1 81 ? -3.269 6.612 -4.008 1.00 77.56 81 PHE A CA 1
ATOM 608 C C . PHE A 1 81 ? -2.151 7.594 -4.365 1.00 77.56 81 PHE A C 1
ATOM 610 O 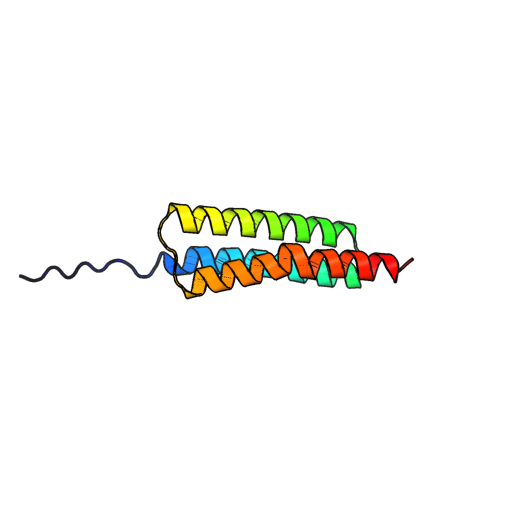O . PHE A 1 81 ? -2.099 8.067 -5.500 1.00 77.56 81 PHE A O 1
ATOM 617 N N . GLY A 1 82 ? -1.265 7.920 -3.424 1.00 82.06 82 GLY A N 1
ATOM 618 C CA . GLY A 1 82 ? -0.186 8.882 -3.639 1.00 82.06 82 GLY A CA 1
ATOM 619 C C . GLY A 1 82 ? 1.169 8.207 -3.796 1.00 82.06 82 GLY A C 1
ATOM 620 O O . GLY A 1 82 ? 1.747 8.182 -4.882 1.00 82.06 82 GLY A O 1
ATOM 621 N N . VAL A 1 83 ? 1.688 7.680 -2.686 1.00 79.81 83 VAL A N 1
ATOM 622 C CA . VAL A 1 83 ? 3.097 7.273 -2.580 1.00 79.81 83 VAL A CA 1
ATOM 623 C C . VAL A 1 83 ? 3.402 6.058 -3.447 1.00 79.81 83 VAL A C 1
ATOM 625 O O . VAL A 1 83 ? 4.324 6.096 -4.259 1.00 79.81 83 VAL A O 1
ATOM 628 N N . ALA A 1 84 ? 2.634 4.985 -3.297 1.00 79.31 84 ALA A N 1
ATOM 629 C CA . ALA A 1 84 ? 2.925 3.718 -3.944 1.00 79.31 84 ALA A CA 1
ATOM 630 C C . ALA A 1 84 ? 2.814 3.760 -5.490 1.00 79.31 84 ALA A C 1
ATOM 632 O O . ALA A 1 84 ? 3.749 3.286 -6.142 1.00 79.31 84 ALA A O 1
ATOM 633 N N . PRO A 1 85 ? 1.791 4.378 -6.125 1.00 80.50 85 PRO A N 1
ATOM 634 C CA . PRO A 1 85 ? 1.772 4.530 -7.582 1.00 80.50 85 PRO A CA 1
ATOM 635 C C . PRO A 1 85 ? 2.887 5.450 -8.100 1.00 80.50 85 PRO A C 1
ATOM 637 O O . PRO A 1 85 ? 3.497 5.136 -9.123 1.00 80.50 85 PRO A O 1
ATOM 640 N N . ALA A 1 86 ? 3.212 6.537 -7.390 1.00 84.50 86 ALA A N 1
ATOM 641 C CA . ALA A 1 86 ? 4.327 7.410 -7.766 1.00 84.50 86 ALA A CA 1
ATOM 642 C C . ALA A 1 86 ? 5.670 6.661 -7.743 1.00 84.50 86 ALA A C 1
ATOM 644 O O . ALA A 1 86 ? 6.478 6.811 -8.659 1.00 84.50 86 ALA A O 1
ATOM 645 N N . LEU A 1 87 ? 5.885 5.811 -6.734 1.00 82.19 87 LEU A N 1
ATOM 646 C CA . LEU A 1 87 ? 7.108 5.023 -6.589 1.00 82.19 87 LEU A CA 1
ATOM 647 C C . LEU A 1 87 ? 7.232 3.945 -7.672 1.00 82.19 87 LEU A C 1
ATOM 649 O O . LEU A 1 87 ? 8.322 3.735 -8.200 1.00 82.19 87 LEU A O 1
ATOM 653 N N . ILE A 1 88 ? 6.128 3.285 -8.030 1.00 81.31 88 ILE A N 1
ATOM 654 C CA . ILE A 1 88 ? 6.112 2.281 -9.104 1.00 81.31 88 ILE A CA 1
ATOM 655 C C . ILE A 1 88 ? 6.455 2.931 -10.448 1.00 81.31 88 ILE A C 1
ATOM 657 O O . ILE A 1 88 ? 7.296 2.404 -11.173 1.00 81.31 88 ILE 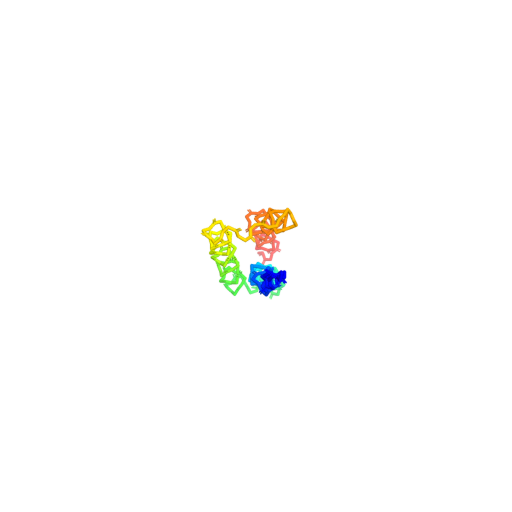A O 1
ATOM 661 N N . VAL A 1 89 ? 5.861 4.088 -10.765 1.00 83.44 89 VAL A N 1
ATOM 662 C CA . VAL A 1 89 ? 6.160 4.825 -12.006 1.00 83.44 89 VAL A CA 1
ATOM 663 C C . VAL A 1 89 ? 7.604 5.328 -12.022 1.00 83.44 89 VAL A C 1
ATOM 665 O O . VAL A 1 89 ? 8.268 5.209 -13.047 1.00 83.44 89 VAL A O 1
ATOM 668 N N . TYR A 1 90 ? 8.108 5.847 -10.898 1.00 83.69 90 TYR A N 1
ATOM 669 C CA . TYR A 1 90 ? 9.498 6.295 -10.782 1.00 83.69 90 TYR A CA 1
ATOM 670 C C . TYR A 1 90 ? 10.489 5.152 -11.030 1.00 83.69 90 TYR A C 1
ATOM 672 O O . TYR A 1 90 ? 11.370 5.281 -11.876 1.00 83.69 90 TYR A O 1
ATOM 680 N N . ASN A 1 91 ? 10.316 4.013 -10.349 1.00 80.94 91 ASN A N 1
ATOM 681 C CA . ASN A 1 91 ? 11.183 2.849 -10.551 1.00 80.94 91 ASN A CA 1
ATOM 682 C C . ASN A 1 91 ? 11.071 2.306 -11.978 1.00 80.94 91 ASN A C 1
ATOM 684 O O . ASN A 1 91 ? 12.072 1.889 -12.547 1.00 80.94 91 ASN A O 1
ATOM 688 N N . TRP A 1 92 ? 9.877 2.329 -12.575 1.00 78.12 92 TRP A N 1
ATOM 689 C CA . TRP A 1 92 ? 9.694 1.898 -13.958 1.00 78.12 92 TRP A CA 1
ATOM 690 C C . TRP A 1 92 ? 10.428 2.800 -14.957 1.00 78.12 92 TRP A C 1
ATOM 692 O O . TRP A 1 92 ? 11.028 2.286 -15.895 1.00 78.12 92 TRP A O 1
ATOM 702 N N . ALA A 1 93 ? 10.429 4.117 -14.736 1.00 79.44 93 ALA A N 1
ATOM 703 C CA . ALA A 1 93 ? 11.131 5.075 -15.589 1.00 79.44 93 ALA A CA 1
ATOM 704 C C . ALA A 1 93 ? 12.664 5.033 -15.427 1.00 79.44 93 ALA A C 1
ATOM 706 O O . ALA A 1 93 ? 13.375 5.274 -16.396 1.00 79.44 93 ALA A O 1
ATOM 707 N N . GLU A 1 94 ? 13.171 4.738 -14.225 1.00 69.94 94 GLU A N 1
ATOM 708 C CA . GLU A 1 94 ? 14.614 4.599 -13.949 1.00 69.94 94 GLU A CA 1
ATOM 709 C C . GLU A 1 94 ? 15.205 3.256 -14.418 1.00 69.94 94 GLU A C 1
ATOM 711 O O . GLU A 1 94 ? 16.395 3.189 -14.711 1.00 69.94 94 GLU A O 1
ATOM 716 N N . LEU A 1 95 ? 14.404 2.184 -14.484 1.00 62.94 95 LEU A N 1
ATOM 717 C CA . LEU A 1 95 ? 14.851 0.832 -14.865 1.00 62.94 95 LEU A CA 1
ATOM 718 C C . LEU A 1 95 ? 14.691 0.511 -16.370 1.00 62.94 95 LEU A C 1
ATOM 720 O O . LEU A 1 95 ? 14.838 -0.655 -16.751 1.00 62.94 95 LEU A O 1
ATOM 724 N N . GLN A 1 96 ? 14.395 1.506 -17.218 1.00 53.69 96 GLN A N 1
ATOM 725 C CA . GLN A 1 96 ? 14.470 1.403 -18.690 1.00 53.69 96 GLN A CA 1
ATOM 726 C C . GLN A 1 96 ? 15.865 1.745 -19.218 1.00 53.69 96 GLN A C 1
ATOM 728 O O . GLN A 1 96 ? 16.271 1.086 -20.204 1.00 53.69 96 GLN A O 1
#